Protein AF-V9EMQ4-F1 (afdb_monomer_lite)

Secondary structure (DSSP, 8-state):
--EEEPPPTTS--EEEE--GGGB-----EEE-HHHHHHHHHHHHHHHHHHT----GGGEEEEETTTEEEEHHHHHHHHHHHHHHHHHHHHHHHHHHHHHHHT------GGGTTSS--S-----SSSSHHHHHHHTTS--

Radius of gyration: 26.82 Å; chains: 1; bounding box: 53×49×66 Å

pLDDT: mean 74.27, std 16.2, range [43.22, 94.0]

Sequence (139 aa):
MLTIREAPKSRTAIAGIYTDDKCTTDTRFVFSREFVEKVQTAIRRFRKTFAVDCEDDSVGVCVSRFGIFMLKDIKAMDQWHTCMEFLAQTEDAMNWAVSTCMKRFTIPEELSNGVTTEPRERLKCNQEAVASRRARDIV

Organism: NCBI:txid1317065

Foldseek 3Di:
DAEEDEFDPPDDWDKDFDDPVQADDDRRYAYDLVVLVVQVVNNVVVCVVVVDPDPQQGMWIQGPPPTIHGPVRSVVSNVVVVVVVVVVVVVVVVVVCVVPVPPPPPPPPVCPVPDDPDPPPPPPPPPVVVVVVVVVVPD

Structure (mmCIF, N/CA/C/O backbone):
data_AF-V9EMQ4-F1
#
_entry.id   AF-V9EMQ4-F1
#
loop_
_atom_site.group_PDB
_atom_site.id
_atom_site.type_symbol
_atom_site.label_atom_id
_atom_site.label_alt_id
_atom_site.label_comp_id
_atom_site.label_asym_id
_atom_site.label_entity_id
_atom_site.label_seq_id
_atom_site.pdbx_PDB_ins_code
_atom_site.Cartn_x
_atom_site.Cartn_y
_atom_site.Cartn_z
_atom_site.occupancy
_atom_site.B_iso_or_equiv
_atom_site.auth_seq_id
_atom_site.auth_comp_id
_atom_site.auth_asym_id
_atom_site.auth_atom_id
_atom_site.pdbx_PDB_model_num
ATOM 1 N N . MET A 1 1 ? -9.527 -12.901 4.339 1.00 54.53 1 MET A N 1
ATOM 2 C CA . MET A 1 1 ? -8.809 -12.086 5.340 1.00 54.53 1 MET A CA 1
ATOM 3 C C . MET A 1 1 ? -7.405 -11.830 4.809 1.00 54.53 1 MET A C 1
ATOM 5 O O . MET A 1 1 ? -6.705 -12.799 4.537 1.00 54.53 1 MET A O 1
ATOM 9 N N . LEU A 1 2 ? -7.040 -10.569 4.553 1.00 70.12 2 LEU A N 1
ATOM 10 C CA . LEU A 1 2 ? -5.685 -10.205 4.117 1.00 70.12 2 LEU A CA 1
ATOM 11 C C . LEU A 1 2 ? -4.720 -10.368 5.298 1.00 70.12 2 LEU A C 1
ATOM 13 O O . LEU A 1 2 ? -5.075 -10.051 6.430 1.00 70.12 2 LEU A 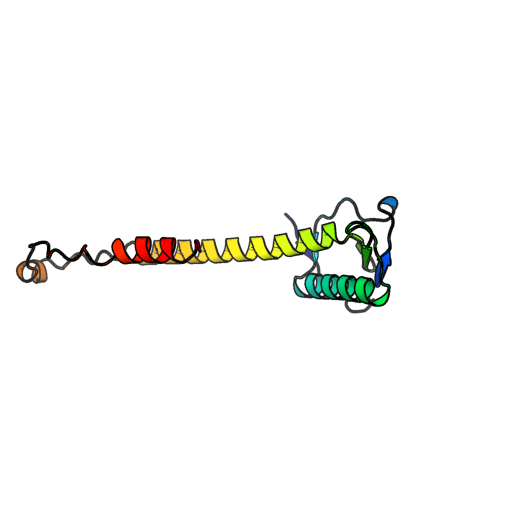O 1
ATOM 17 N N . THR A 1 3 ? -3.520 -10.888 5.042 1.00 80.81 3 THR A N 1
ATOM 18 C CA . THR A 1 3 ? -2.491 -11.097 6.076 1.00 80.81 3 THR A CA 1
ATOM 19 C C . THR A 1 3 ? -1.340 -10.118 5.884 1.00 80.81 3 THR A C 1
ATOM 21 O O . THR A 1 3 ? -0.961 -9.831 4.747 1.00 80.81 3 THR A O 1
ATOM 24 N N . ILE A 1 4 ? -0.780 -9.605 6.983 1.00 82.31 4 ILE A N 1
ATOM 25 C CA . ILE A 1 4 ? 0.438 -8.790 6.934 1.00 82.31 4 ILE A CA 1
ATOM 26 C C . ILE A 1 4 ? 1.635 -9.732 6.801 1.00 82.31 4 ILE A C 1
ATOM 28 O O . ILE A 1 4 ? 1.759 -10.692 7.564 1.00 82.31 4 ILE A O 1
ATOM 32 N N . ARG A 1 5 ? 2.522 -9.472 5.838 1.00 79.50 5 ARG A N 1
ATOM 33 C CA . ARG A 1 5 ? 3.773 -10.222 5.667 1.00 79.50 5 ARG A CA 1
ATOM 34 C C . ARG A 1 5 ? 4.986 -9.317 5.801 1.00 79.50 5 ARG A C 1
ATOM 36 O O . ARG A 1 5 ? 5.041 -8.232 5.225 1.00 79.50 5 ARG A O 1
ATOM 43 N N . GLU A 1 6 ? 5.991 -9.800 6.524 1.00 75.00 6 GLU A N 1
ATOM 44 C CA . GLU A 1 6 ? 7.308 -9.171 6.517 1.00 75.00 6 GLU A CA 1
ATOM 45 C C . GLU A 1 6 ? 8.034 -9.480 5.207 1.00 75.00 6 GLU A C 1
ATOM 47 O O . GLU A 1 6 ? 8.059 -10.621 4.732 1.00 75.00 6 GLU A O 1
ATOM 52 N N . ALA A 1 7 ? 8.660 -8.456 4.634 1.00 69.25 7 ALA A N 1
ATOM 53 C CA . ALA A 1 7 ? 9.583 -8.655 3.532 1.00 69.25 7 ALA A CA 1
ATOM 54 C C . ALA A 1 7 ? 10.874 -9.344 4.025 1.00 69.25 7 ALA A C 1
ATOM 56 O O . ALA A 1 7 ? 11.269 -9.175 5.184 1.00 69.25 7 ALA A O 1
ATOM 57 N N . PRO A 1 8 ? 11.576 -10.106 3.167 1.00 66.31 8 PRO A N 1
ATOM 58 C CA . PRO A 1 8 ? 12.791 -10.803 3.569 1.00 66.31 8 PRO A CA 1
ATOM 59 C C . PRO A 1 8 ? 13.881 -9.811 3.999 1.00 66.31 8 PRO A C 1
ATOM 61 O O . PRO A 1 8 ? 14.275 -8.944 3.223 1.00 66.31 8 PRO A O 1
ATOM 64 N N . LYS A 1 9 ? 14.428 -9.979 5.210 1.00 62.81 9 LYS A N 1
ATOM 65 C CA . LYS A 1 9 ? 15.473 -9.095 5.769 1.00 62.81 9 LYS A CA 1
ATOM 66 C C . LYS A 1 9 ? 16.825 -9.194 5.042 1.00 62.81 9 LYS A C 1
ATOM 68 O O . LYS A 1 9 ? 17.650 -8.300 5.171 1.00 62.81 9 LYS A O 1
ATOM 73 N N . SER A 1 10 ? 17.062 -10.274 4.290 1.00 53.00 10 SER A N 1
ATOM 74 C CA . SER A 1 10 ? 18.386 -10.639 3.762 1.00 53.00 10 SER A CA 1
ATOM 75 C C . SER A 1 10 ? 18.575 -10.457 2.251 1.00 53.00 10 SER A C 1
ATOM 77 O O . SER A 1 10 ? 19.666 -10.730 1.750 1.00 53.00 10 SER A O 1
ATOM 79 N N . ARG A 1 11 ? 17.546 -10.039 1.499 1.00 56.22 11 ARG A N 1
ATOM 80 C CA . ARG A 1 11 ? 17.664 -9.764 0.056 1.00 56.22 11 ARG A CA 1
ATOM 81 C C . ARG A 1 11 ? 16.907 -8.498 -0.314 1.00 56.22 11 ARG A C 1
ATOM 83 O O . ARG A 1 11 ? 15.710 -8.386 -0.069 1.00 56.22 11 ARG A O 1
ATOM 90 N N . THR A 1 12 ? 17.649 -7.560 -0.888 1.00 62.50 12 THR A N 1
ATOM 91 C CA . THR A 1 12 ? 17.233 -6.202 -1.226 1.00 62.50 12 THR A CA 1
ATOM 92 C C . THR A 1 12 ? 16.069 -6.213 -2.207 1.00 62.50 12 THR A C 1
ATOM 94 O O . THR A 1 12 ? 16.087 -6.935 -3.203 1.00 62.50 12 THR A O 1
ATOM 97 N N . ALA A 1 13 ? 15.057 -5.398 -1.922 1.00 74.50 13 ALA A N 1
ATOM 98 C CA . ALA A 1 13 ? 14.045 -5.053 -2.902 1.00 74.50 13 ALA A CA 1
ATOM 99 C C . ALA A 1 13 ? 14.702 -4.173 -3.978 1.00 74.50 13 ALA A C 1
ATOM 101 O O . ALA A 1 13 ? 15.408 -3.219 -3.640 1.00 74.50 13 ALA A O 1
ATOM 102 N N . ILE A 1 14 ? 14.524 -4.517 -5.252 1.00 79.06 14 ILE A N 1
ATOM 103 C CA . ILE A 1 14 ? 15.195 -3.837 -6.368 1.00 79.06 14 ILE A CA 1
ATOM 104 C C . ILE A 1 14 ? 14.149 -3.054 -7.152 1.00 79.06 14 ILE A C 1
ATOM 106 O O . ILE A 1 14 ? 13.208 -3.645 -7.676 1.00 79.06 14 ILE A O 1
ATOM 110 N N . ALA A 1 15 ? 14.313 -1.733 -7.216 1.00 81.31 15 ALA A N 1
ATOM 111 C CA . ALA A 1 15 ? 13.501 -0.879 -8.075 1.00 81.31 15 ALA A CA 1
ATOM 112 C C . ALA A 1 15 ? 13.978 -0.980 -9.525 1.00 81.31 15 ALA A C 1
ATOM 114 O O . ALA A 1 15 ? 15.182 -0.988 -9.787 1.00 81.31 15 ALA A O 1
ATOM 115 N N . GLY A 1 16 ? 13.029 -1.052 -10.451 1.00 80.56 16 GLY A N 1
ATOM 116 C CA . GLY A 1 16 ? 13.314 -1.199 -11.870 1.00 80.56 16 GLY A CA 1
ATOM 117 C C . GLY A 1 16 ? 12.091 -0.933 -12.737 1.00 80.56 16 GLY A C 1
ATOM 118 O O . GLY A 1 16 ? 10.974 -0.782 -12.238 1.00 80.56 16 GLY A O 1
ATOM 119 N N . ILE A 1 17 ? 12.327 -0.867 -14.044 1.00 81.19 17 ILE A N 1
ATOM 120 C CA . ILE A 1 17 ? 11.265 -0.829 -15.050 1.00 81.19 17 ILE A CA 1
ATOM 121 C C . ILE A 1 17 ? 10.874 -2.274 -15.338 1.00 81.19 17 ILE A C 1
ATOM 123 O O . ILE A 1 17 ? 11.735 -3.101 -15.653 1.00 81.19 17 ILE A O 1
ATOM 127 N N . TYR A 1 18 ? 9.589 -2.575 -15.201 1.00 80.75 18 TYR A N 1
ATOM 128 C CA . TYR A 1 18 ? 9.058 -3.916 -15.394 1.00 80.75 18 TYR A CA 1
ATOM 129 C C . TYR A 1 18 ? 7.848 -3.853 -16.313 1.00 80.75 18 TYR A C 1
ATOM 131 O O . TYR A 1 18 ? 7.089 -2.894 -16.290 1.00 80.75 18 TYR A O 1
ATOM 139 N N . THR A 1 19 ? 7.684 -4.883 -17.130 1.00 74.44 19 THR A N 1
ATOM 140 C CA . THR A 1 19 ? 6.506 -5.063 -17.972 1.00 74.44 19 THR A CA 1
ATOM 141 C C . THR A 1 19 ? 5.424 -5.807 -17.183 1.00 74.44 19 THR A C 1
ATOM 143 O O . THR A 1 19 ? 5.741 -6.664 -16.354 1.00 74.44 19 THR A O 1
ATOM 146 N N . ASP A 1 20 ? 4.151 -5.467 -17.411 1.00 73.88 20 ASP A N 1
ATOM 147 C CA . ASP A 1 20 ? 3.007 -5.949 -16.610 1.00 73.88 20 ASP A CA 1
ATOM 148 C C . ASP A 1 20 ? 2.852 -7.487 -16.658 1.00 73.88 20 ASP A C 1
ATOM 150 O O . ASP A 1 20 ? 2.383 -8.093 -15.700 1.00 73.88 20 ASP A O 1
ATOM 154 N N . ASP A 1 21 ? 3.352 -8.151 -17.710 1.00 76.50 21 ASP A N 1
ATOM 155 C CA . ASP A 1 21 ? 3.368 -9.619 -17.851 1.00 76.50 21 ASP A CA 1
ATOM 156 C C . ASP A 1 21 ? 4.226 -10.336 -16.795 1.00 76.50 21 ASP A C 1
ATOM 158 O O . ASP A 1 21 ? 4.015 -11.518 -16.519 1.00 76.50 21 ASP A O 1
ATOM 162 N N . LYS A 1 22 ? 5.191 -9.635 -16.192 1.00 74.50 22 LYS A N 1
ATOM 163 C CA . LYS A 1 22 ? 6.073 -10.179 -15.146 1.00 74.50 22 LYS A CA 1
ATOM 164 C C . LYS A 1 22 ? 5.604 -9.829 -13.736 1.00 74.50 22 LYS A C 1
ATOM 166 O O . LYS A 1 22 ? 6.232 -10.260 -12.764 1.00 74.50 22 LYS A O 1
ATOM 171 N N . CYS A 1 23 ? 4.547 -9.032 -13.616 1.00 78.94 23 CYS A N 1
ATOM 172 C CA . CYS A 1 23 ? 4.058 -8.519 -12.348 1.00 78.94 23 CYS A CA 1
ATOM 173 C C . CYS A 1 23 ? 3.112 -9.496 -11.656 1.00 78.94 23 CYS A C 1
ATOM 175 O O . CYS A 1 23 ? 2.399 -10.283 -12.277 1.00 78.94 23 CYS A O 1
ATOM 177 N N . THR A 1 24 ? 3.121 -9.449 -10.328 1.00 79.81 24 THR A N 1
ATOM 178 C CA . THR A 1 24 ? 2.233 -10.261 -9.503 1.00 79.81 24 THR A CA 1
ATOM 179 C C . THR A 1 24 ? 0.802 -9.733 -9.626 1.00 79.81 24 THR A C 1
ATOM 181 O O . THR A 1 24 ? 0.522 -8.612 -9.218 1.00 79.81 24 THR A O 1
ATOM 184 N N . THR A 1 25 ? -0.118 -10.544 -10.153 1.00 70.38 25 THR A N 1
ATOM 185 C CA . THR A 1 25 ? -1.510 -10.136 -10.434 1.00 70.38 25 THR A CA 1
ATOM 186 C C . THR A 1 25 ? -2.516 -10.478 -9.327 1.00 70.38 25 THR A C 1
ATOM 188 O O . THR A 1 25 ? -3.586 -9.881 -9.277 1.00 70.38 25 THR A O 1
ATOM 191 N N . ASP A 1 26 ? -2.186 -11.395 -8.409 1.00 70.31 26 ASP A N 1
ATOM 192 C CA . ASP A 1 26 ? -3.077 -11.853 -7.324 1.00 70.31 26 ASP A CA 1
ATOM 193 C C . ASP A 1 26 ? -2.439 -11.646 -5.939 1.00 70.31 26 ASP A C 1
ATOM 195 O O . ASP A 1 26 ? -1.967 -12.571 -5.267 1.00 70.31 26 ASP A O 1
ATOM 199 N N . THR A 1 27 ? -2.371 -10.384 -5.518 1.00 75.31 27 THR A N 1
ATOM 200 C CA . THR A 1 27 ? -1.768 -10.003 -4.237 1.00 75.31 27 THR A CA 1
ATOM 201 C C . THR A 1 27 ? -2.750 -10.231 -3.080 1.00 75.31 27 THR A C 1
ATOM 203 O O . THR A 1 27 ? -3.646 -9.431 -2.833 1.00 75.31 27 THR A O 1
ATOM 206 N N . ARG A 1 28 ? -2.567 -11.328 -2.328 1.00 81.69 28 ARG A N 1
ATOM 207 C CA . ARG A 1 28 ? -3.436 -11.730 -1.190 1.00 81.69 28 ARG A CA 1
ATOM 208 C C . ARG A 1 28 ? -2.920 -11.326 0.197 1.00 81.69 28 ARG A C 1
ATOM 210 O O . ARG A 1 28 ? -3.379 -11.839 1.221 1.00 81.69 28 ARG A O 1
ATOM 217 N N . PHE A 1 29 ? -1.918 -10.465 0.249 1.00 85.62 29 PHE A N 1
ATOM 218 C CA . PHE A 1 29 ? -1.266 -10.044 1.483 1.00 85.62 29 PHE A CA 1
ATOM 219 C C . PHE A 1 29 ? -0.794 -8.599 1.353 1.00 85.62 29 PHE A C 1
ATOM 221 O O . PHE A 1 29 ? -0.653 -8.083 0.249 1.00 85.62 29 PHE A O 1
ATOM 228 N N . VAL A 1 30 ? -0.524 -7.962 2.487 1.00 88.81 30 VAL A N 1
ATOM 229 C CA . VAL A 1 30 ? -0.008 -6.591 2.540 1.00 88.81 30 VAL A CA 1
ATOM 230 C C . VAL A 1 30 ? 1.364 -6.623 3.202 1.00 88.81 30 VAL A C 1
ATOM 232 O O . VAL A 1 30 ? 1.552 -7.295 4.217 1.00 88.81 30 VAL A O 1
ATOM 235 N N . PHE A 1 31 ? 2.352 -5.944 2.623 1.00 90.50 31 PHE A N 1
ATOM 236 C CA . PHE A 1 31 ? 3.644 -5.793 3.292 1.00 90.50 31 PHE A CA 1
ATOM 237 C C . PHE A 1 31 ? 3.534 -4.844 4.491 1.00 90.50 31 PHE A C 1
ATOM 239 O O . PHE A 1 31 ? 2.646 -3.995 4.540 1.00 90.50 31 PHE A O 1
ATOM 246 N N . SER A 1 32 ? 4.445 -4.955 5.460 1.00 91.12 32 SER A N 1
ATOM 247 C CA . SER A 1 32 ? 4.490 -4.013 6.586 1.00 91.12 32 SER A CA 1
ATOM 248 C C . SER A 1 32 ? 4.614 -2.557 6.115 1.00 91.12 32 SER A C 1
ATOM 250 O O . SER A 1 32 ? 5.248 -2.280 5.093 1.00 91.12 32 SER A O 1
ATOM 252 N N . ARG A 1 33 ? 4.042 -1.619 6.883 1.00 91.50 33 ARG A N 1
ATOM 253 C CA . ARG A 1 33 ? 4.058 -0.184 6.559 1.00 91.50 33 ARG A CA 1
ATOM 254 C C . ARG A 1 33 ? 5.476 0.332 6.314 1.00 91.50 33 ARG A C 1
ATOM 256 O O . ARG A 1 33 ? 5.747 0.931 5.279 1.00 91.50 33 ARG A O 1
ATOM 263 N N . GLU A 1 34 ? 6.410 -0.022 7.195 1.00 90.19 34 GLU A N 1
ATOM 264 C CA . GLU A 1 34 ? 7.824 0.344 7.049 1.00 90.19 34 GLU A CA 1
ATOM 265 C C . GLU A 1 34 ? 8.433 -0.117 5.720 1.00 90.19 34 GLU A C 1
ATOM 267 O O . GLU A 1 34 ? 9.280 0.563 5.138 1.00 90.19 34 GLU A O 1
ATOM 272 N N . PHE A 1 35 ? 8.056 -1.308 5.246 1.00 89.88 35 PHE A N 1
ATOM 273 C CA . PHE A 1 35 ? 8.554 -1.820 3.978 1.00 89.88 35 PHE A CA 1
ATOM 274 C C . PHE A 1 35 ? 7.936 -1.067 2.803 1.00 89.88 35 PHE A C 1
ATOM 276 O O . PHE A 1 35 ? 8.665 -0.660 1.902 1.00 89.88 35 PHE A O 1
ATOM 283 N N . VAL A 1 36 ? 6.622 -0.837 2.834 1.00 90.81 36 VAL A N 1
ATOM 284 C CA . VAL A 1 36 ? 5.905 -0.063 1.811 1.00 90.81 36 VAL A CA 1
ATOM 285 C C . VAL A 1 36 ? 6.529 1.329 1.659 1.00 90.81 36 VAL A C 1
ATOM 287 O O . VAL A 1 36 ? 6.875 1.729 0.547 1.00 90.81 36 VAL A O 1
ATOM 290 N N . GLU A 1 37 ? 6.802 2.026 2.762 1.00 91.25 37 GLU A N 1
ATOM 291 C CA . GLU A 1 37 ? 7.445 3.347 2.759 1.00 91.25 37 GLU A CA 1
ATOM 292 C C . GLU A 1 37 ? 8.874 3.315 2.185 1.00 91.25 37 GLU A C 1
ATOM 294 O O . GLU A 1 37 ? 9.261 4.177 1.379 1.00 91.25 37 GLU A O 1
ATOM 299 N N . LYS A 1 38 ? 9.668 2.293 2.544 1.00 90.31 38 LYS A N 1
ATOM 300 C CA . LYS A 1 38 ? 11.017 2.076 1.988 1.00 90.31 38 LYS A CA 1
ATOM 301 C C . LYS A 1 38 ? 10.967 1.857 0.478 1.00 90.31 38 LYS A C 1
ATOM 303 O O . LYS A 1 38 ? 11.759 2.451 -0.254 1.00 90.31 38 LYS A O 1
ATOM 308 N N . VAL A 1 39 ? 10.027 1.041 0.011 1.00 89.38 39 VAL A N 1
ATOM 309 C CA . VAL A 1 39 ? 9.819 0.718 -1.405 1.00 89.38 39 VAL A CA 1
ATOM 310 C C . VAL A 1 39 ? 9.377 1.950 -2.189 1.00 89.38 39 VAL A C 1
ATOM 312 O O . VAL A 1 39 ? 9.985 2.262 -3.212 1.00 89.38 39 VAL A O 1
ATOM 315 N N . GLN A 1 40 ? 8.402 2.714 -1.692 1.00 89.81 40 GLN A N 1
ATOM 316 C CA . GLN A 1 40 ? 8.000 3.974 -2.322 1.00 89.81 40 GLN A CA 1
ATOM 317 C C . GLN A 1 40 ? 9.178 4.952 -2.429 1.00 89.81 40 GLN A C 1
ATOM 319 O O . GLN A 1 40 ? 9.377 5.587 -3.466 1.00 89.81 40 GLN A O 1
ATOM 324 N N . THR A 1 41 ? 9.990 5.058 -1.375 1.00 89.06 41 THR A N 1
ATOM 325 C CA . THR A 1 41 ? 11.184 5.912 -1.376 1.00 89.06 41 THR A CA 1
ATOM 326 C C . THR A 1 41 ? 12.214 5.436 -2.401 1.00 89.06 41 THR A C 1
ATOM 328 O O . THR A 1 41 ? 12.799 6.258 -3.108 1.00 89.06 41 THR A O 1
ATOM 331 N N . ALA A 1 42 ? 12.421 4.122 -2.522 1.00 88.25 42 ALA A N 1
ATOM 332 C CA . ALA A 1 42 ? 13.308 3.536 -3.521 1.00 88.25 42 ALA A CA 1
ATOM 333 C C . ALA A 1 42 ? 12.827 3.823 -4.953 1.00 88.25 42 ALA A C 1
ATOM 335 O O . ALA A 1 42 ? 13.629 4.260 -5.774 1.00 88.25 42 ALA A O 1
ATOM 336 N N . ILE A 1 43 ? 11.526 3.678 -5.232 1.00 87.56 43 ILE A N 1
ATOM 337 C CA . ILE A 1 43 ? 10.922 4.011 -6.534 1.00 87.56 43 ILE A CA 1
ATOM 338 C C . ILE A 1 43 ? 11.103 5.500 -6.856 1.00 87.56 43 ILE A C 1
ATOM 340 O O . ILE A 1 43 ? 11.546 5.848 -7.951 1.00 87.56 43 ILE A O 1
ATOM 344 N N . ARG A 1 44 ? 10.822 6.393 -5.895 1.00 86.88 44 ARG A N 1
ATOM 345 C CA . ARG A 1 44 ? 11.012 7.845 -6.070 1.00 86.88 44 ARG A CA 1
ATOM 346 C C . ARG A 1 44 ? 12.467 8.193 -6.388 1.00 86.88 44 ARG A C 1
ATOM 348 O O . ARG A 1 44 ? 12.725 8.990 -7.288 1.00 86.88 44 ARG A O 1
ATOM 355 N N . ARG A 1 45 ? 13.423 7.588 -5.673 1.00 87.00 45 ARG A N 1
ATOM 356 C CA . ARG A 1 45 ? 14.861 7.776 -5.930 1.00 87.00 45 ARG A CA 1
ATOM 357 C C . ARG A 1 45 ? 15.257 7.255 -7.304 1.00 87.00 45 ARG A C 1
ATOM 359 O O . ARG A 1 45 ? 15.924 7.977 -8.033 1.00 87.00 45 ARG A O 1
ATOM 366 N N . PHE A 1 46 ? 14.805 6.057 -7.667 1.00 86.94 46 PHE A N 1
ATOM 367 C CA . PHE A 1 46 ? 15.058 5.460 -8.974 1.00 86.94 46 PHE A CA 1
ATOM 368 C C . PHE A 1 46 ? 14.603 6.395 -10.102 1.00 86.94 46 PHE A C 1
ATOM 370 O O . PHE A 1 46 ? 15.405 6.774 -10.951 1.00 86.94 46 PHE A O 1
ATOM 377 N N . ARG A 1 47 ? 13.357 6.877 -10.052 1.00 84.62 47 ARG A N 1
ATOM 378 C CA . ARG A 1 47 ? 12.832 7.816 -11.055 1.00 84.62 47 ARG A CA 1
ATOM 379 C C . ARG A 1 47 ? 13.651 9.098 -11.156 1.00 84.62 47 ARG A C 1
ATOM 381 O O . ARG A 1 47 ? 13.978 9.523 -12.258 1.00 84.62 47 ARG A O 1
ATOM 388 N N . LYS A 1 48 ? 14.025 9.682 -10.012 1.00 85.06 48 LYS A N 1
ATOM 389 C CA . LYS A 1 48 ? 14.836 10.905 -9.970 1.00 85.06 48 LYS A CA 1
ATOM 390 C C . LYS A 1 48 ? 16.227 10.700 -10.574 1.00 85.06 48 LYS A C 1
ATOM 392 O O . LYS A 1 48 ? 16.707 11.574 -11.283 1.00 85.06 48 LYS A O 1
ATOM 397 N N . THR A 1 49 ? 16.882 9.578 -10.278 1.00 84.56 49 THR A N 1
ATOM 398 C CA . THR A 1 49 ? 18.242 9.290 -10.757 1.00 84.56 49 THR A CA 1
ATOM 399 C C . THR A 1 49 ? 18.279 9.013 -12.254 1.00 84.56 49 THR A C 1
ATOM 401 O O . THR A 1 49 ? 19.210 9.447 -12.922 1.00 84.56 49 THR A O 1
ATOM 404 N N . PHE A 1 50 ? 17.281 8.304 -12.777 1.00 75.94 50 PHE A N 1
ATOM 405 C CA . PHE A 1 50 ? 17.271 7.875 -14.173 1.00 75.94 50 PHE A CA 1
ATOM 406 C C . PHE A 1 50 ? 16.483 8.811 -15.103 1.00 75.94 50 PHE A C 1
ATOM 408 O O . PHE A 1 50 ? 16.357 8.488 -16.278 1.00 75.94 50 PHE A O 1
ATOM 415 N N . ALA A 1 51 ? 15.978 9.950 -14.595 1.00 70.38 51 ALA A N 1
ATOM 416 C CA . ALA A 1 51 ? 15.179 10.937 -15.339 1.00 70.38 51 ALA A CA 1
ATOM 417 C C . ALA A 1 51 ? 14.122 10.278 -16.240 1.00 70.38 51 ALA A C 1
ATOM 419 O O . ALA A 1 51 ? 13.944 10.641 -17.400 1.00 70.38 51 ALA A O 1
ATOM 420 N N . VAL A 1 52 ? 13.486 9.227 -15.720 1.00 65.69 52 VAL A N 1
ATOM 421 C CA . VAL A 1 52 ? 12.609 8.398 -16.535 1.00 65.69 52 VAL A CA 1
ATOM 422 C C . VAL A 1 52 ? 11.261 9.104 -16.651 1.00 65.69 52 VAL A C 1
ATOM 424 O O . VAL A 1 52 ? 10.470 9.050 -15.709 1.00 65.69 52 VAL A O 1
ATOM 427 N N . ASP A 1 53 ? 10.989 9.705 -17.811 1.00 65.31 53 ASP A N 1
ATOM 428 C CA . ASP A 1 53 ? 9.650 10.135 -18.250 1.00 65.31 53 ASP A CA 1
ATOM 429 C C . ASP A 1 53 ? 8.810 8.908 -18.636 1.00 65.31 53 ASP A C 1
ATOM 431 O O . ASP A 1 53 ? 8.318 8.758 -19.751 1.00 65.31 53 ASP A O 1
ATOM 435 N N . CYS A 1 54 ? 8.731 7.947 -17.725 1.00 64.25 54 CYS A N 1
ATOM 436 C CA . CYS A 1 54 ? 7.933 6.755 -17.908 1.00 64.25 54 CYS A CA 1
ATOM 437 C C . CYS A 1 54 ? 6.629 6.920 -17.144 1.00 64.25 54 CYS A C 1
ATOM 439 O O . CYS A 1 54 ? 6.616 7.478 -16.043 1.00 64.25 54 CYS A O 1
ATOM 441 N N . GLU A 1 55 ? 5.542 6.430 -17.739 1.00 65.69 55 GLU A N 1
ATOM 442 C CA . GLU A 1 55 ? 4.232 6.426 -17.106 1.00 65.69 55 GLU A CA 1
ATOM 443 C C . GLU A 1 55 ? 4.297 5.796 -15.712 1.00 65.69 55 GLU A C 1
ATOM 445 O O . GLU A 1 55 ? 5.168 4.976 -15.396 1.00 65.69 55 GLU A O 1
ATOM 450 N N . ASP A 1 56 ? 3.370 6.199 -14.844 1.00 63.59 56 ASP A N 1
ATOM 451 C CA . ASP A 1 56 ? 3.389 5.814 -13.435 1.00 63.59 56 ASP A CA 1
ATOM 452 C C . ASP A 1 56 ? 3.336 4.282 -13.236 1.00 63.59 56 ASP A C 1
ATOM 454 O O . ASP A 1 56 ? 3.836 3.775 -12.228 1.00 63.59 56 ASP A O 1
ATOM 458 N N . ASP A 1 57 ? 2.836 3.571 -14.248 1.00 67.88 57 ASP A N 1
ATOM 459 C CA . ASP A 1 57 ? 2.692 2.115 -14.348 1.00 67.88 57 ASP A CA 1
ATOM 460 C C . ASP A 1 57 ? 3.964 1.407 -14.868 1.00 67.88 57 ASP A C 1
ATOM 462 O O . ASP A 1 57 ? 4.049 0.184 -14.917 1.00 67.88 57 ASP A O 1
ATOM 466 N N . SER A 1 58 ? 4.982 2.193 -15.225 1.00 74.81 58 SER A N 1
ATOM 467 C CA . SER A 1 58 ? 6.351 1.855 -15.639 1.00 74.81 58 SER A CA 1
ATOM 468 C C . SER A 1 58 ? 7.204 1.059 -14.657 1.00 74.81 58 SER A C 1
ATOM 470 O O . SER A 1 58 ? 8.040 0.209 -14.979 1.00 74.81 58 SER A O 1
ATOM 472 N N . VAL A 1 59 ? 7.099 1.509 -13.412 1.00 83.38 59 VAL A N 1
ATOM 473 C CA . VAL A 1 59 ? 8.138 1.318 -12.408 1.00 83.38 59 VAL A CA 1
ATOM 474 C C . VAL A 1 59 ? 7.575 0.480 -11.282 1.00 83.38 59 VAL A C 1
ATOM 476 O O . VAL A 1 59 ? 6.562 0.822 -10.668 1.00 83.38 59 VAL A O 1
ATOM 479 N N . GLY A 1 60 ? 8.281 -0.600 -10.987 1.00 86.56 60 GLY A N 1
ATOM 480 C CA . GLY A 1 60 ? 7.937 -1.525 -9.928 1.00 86.56 60 GLY A CA 1
ATOM 481 C C . GLY A 1 60 ? 9.144 -1.872 -9.079 1.00 86.56 60 GLY A C 1
ATOM 482 O O . GLY A 1 60 ? 10.264 -1.392 -9.281 1.00 86.56 60 GLY A O 1
ATOM 483 N N . VAL A 1 61 ? 8.902 -2.727 -8.098 1.00 88.75 61 VAL A N 1
ATOM 484 C CA . VAL A 1 61 ? 9.922 -3.264 -7.214 1.00 88.75 61 VAL A CA 1
ATOM 485 C C . VAL A 1 61 ? 9.837 -4.779 -7.207 1.00 88.75 61 VAL A C 1
ATOM 487 O O . VAL A 1 61 ? 8.800 -5.369 -6.909 1.00 88.75 61 VAL A O 1
ATOM 490 N N . CYS A 1 62 ? 10.964 -5.412 -7.517 1.00 88.62 62 CYS A N 1
ATOM 491 C CA . CYS A 1 62 ? 11.139 -6.843 -7.367 1.00 88.62 62 CYS A CA 1
ATOM 492 C C . CYS A 1 62 ? 11.475 -7.164 -5.911 1.00 88.62 62 CYS A C 1
ATOM 494 O O . CYS A 1 62 ? 12.500 -6.727 -5.376 1.00 88.62 62 CYS A O 1
ATOM 496 N N . VAL A 1 63 ? 10.609 -7.945 -5.273 1.00 86.69 63 VAL A N 1
ATOM 497 C CA . VAL A 1 63 ? 10.775 -8.438 -3.910 1.00 86.69 63 VAL A CA 1
ATOM 498 C C . VAL A 1 63 ? 11.078 -9.929 -3.977 1.00 86.69 63 VAL A C 1
ATOM 500 O O . VAL A 1 63 ? 10.271 -10.743 -4.434 1.00 86.69 63 VAL A O 1
ATOM 503 N N . SER A 1 64 ? 12.262 -10.307 -3.497 1.00 82.62 64 SER A N 1
ATOM 504 C CA . SER A 1 64 ? 12.708 -11.704 -3.486 1.00 82.62 64 SER A CA 1
ATOM 505 C C . SER A 1 64 ? 11.649 -12.631 -2.880 1.00 82.62 64 SER A C 1
ATOM 507 O O . SER A 1 64 ? 11.173 -12.373 -1.780 1.00 82.62 64 SER A O 1
ATOM 509 N N . ARG A 1 65 ? 11.334 -13.740 -3.566 1.00 81.62 65 ARG A N 1
ATOM 510 C CA . ARG A 1 65 ? 10.318 -14.755 -3.187 1.00 81.62 65 ARG A CA 1
ATOM 511 C C . ARG A 1 65 ? 8.854 -14.309 -3.248 1.00 81.62 65 ARG A C 1
ATOM 513 O O . ARG A 1 65 ? 7.983 -15.156 -3.084 1.00 81.62 65 ARG A O 1
ATOM 520 N N . PHE A 1 66 ? 8.587 -13.030 -3.478 1.00 83.25 66 PHE A N 1
ATOM 521 C CA . PHE A 1 66 ? 7.230 -12.486 -3.538 1.00 83.25 66 PHE A CA 1
ATOM 522 C C . PHE A 1 66 ? 6.835 -12.020 -4.942 1.00 83.25 66 PHE A C 1
ATOM 524 O O . PHE A 1 66 ? 5.649 -11.975 -5.245 1.00 83.25 66 PHE A O 1
ATOM 531 N N . GLY A 1 67 ? 7.814 -11.725 -5.798 1.00 88.00 67 GLY A N 1
ATOM 532 C CA . GLY A 1 67 ? 7.586 -11.325 -7.183 1.00 88.00 67 GLY A CA 1
ATOM 533 C C . GLY A 1 67 ? 7.777 -9.828 -7.394 1.00 88.00 67 GLY A C 1
ATOM 534 O O . GLY A 1 67 ? 8.445 -9.158 -6.604 1.00 88.00 67 GLY A O 1
ATOM 535 N N . ILE A 1 68 ? 7.233 -9.324 -8.496 1.00 89.44 68 ILE A N 1
ATOM 536 C CA . ILE A 1 68 ? 7.371 -7.930 -8.915 1.00 89.44 68 ILE A CA 1
ATOM 537 C C . ILE A 1 68 ? 6.060 -7.2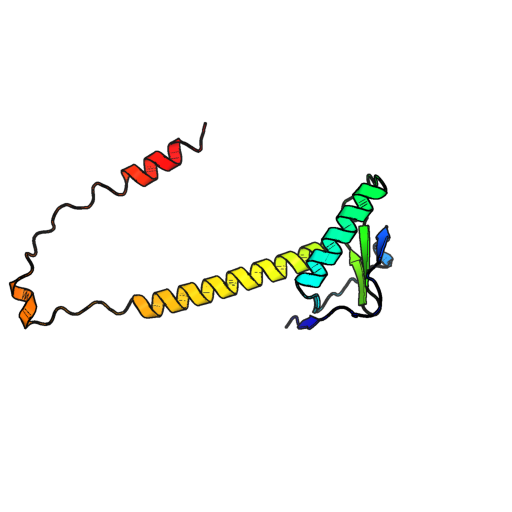09 -8.630 1.00 89.44 68 ILE A C 1
ATOM 539 O O . ILE A 1 68 ? 5.002 -7.648 -9.071 1.00 89.44 68 ILE A O 1
ATOM 543 N N . PHE A 1 69 ? 6.153 -6.092 -7.917 1.00 88.62 69 PHE A N 1
ATOM 544 C CA . PHE A 1 69 ? 5.017 -5.253 -7.551 1.00 88.62 69 PHE A CA 1
ATOM 545 C C . PHE A 1 69 ? 5.152 -3.907 -8.238 1.00 88.62 69 PHE A C 1
ATOM 547 O O . PHE A 1 69 ? 6.178 -3.238 -8.096 1.00 88.62 69 PHE A O 1
ATOM 554 N N . MET A 1 70 ? 4.130 -3.507 -8.979 1.00 88.69 70 MET A N 1
ATOM 555 C CA . MET A 1 70 ? 4.087 -2.205 -9.627 1.00 88.69 70 MET A CA 1
ATOM 556 C C . MET A 1 70 ? 3.827 -1.105 -8.598 1.00 88.69 70 MET A C 1
ATOM 558 O O . MET A 1 70 ? 3.334 -1.354 -7.495 1.00 88.69 70 MET A O 1
ATOM 562 N N . LEU A 1 71 ? 4.109 0.148 -8.963 1.00 87.00 71 LEU A N 1
ATOM 563 C CA . LEU A 1 71 ? 3.801 1.285 -8.096 1.00 87.00 71 LEU A CA 1
ATOM 564 C C . LEU A 1 71 ? 2.318 1.320 -7.681 1.00 87.00 71 LEU A C 1
ATOM 566 O O . LEU A 1 71 ? 2.032 1.673 -6.537 1.00 87.00 71 LEU A O 1
ATOM 570 N N . LYS A 1 72 ? 1.392 0.918 -8.564 1.00 87.31 72 LYS A N 1
ATOM 571 C CA . LYS A 1 72 ? -0.045 0.787 -8.253 1.00 87.31 72 LYS A CA 1
ATOM 572 C C . LYS A 1 72 ? -0.301 -0.145 -7.061 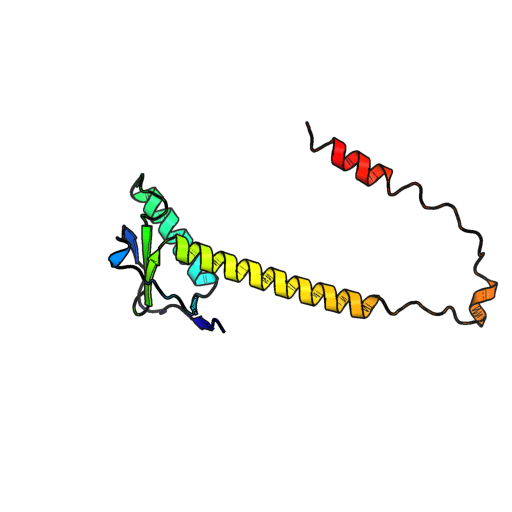1.00 87.31 72 LYS A C 1
ATOM 574 O O . LYS A 1 72 ? -1.046 0.222 -6.156 1.00 87.31 72 LYS A O 1
ATOM 579 N N . ASP A 1 73 ? 0.393 -1.280 -6.997 1.00 89.00 73 ASP A N 1
ATOM 580 C CA . ASP A 1 73 ? 0.239 -2.266 -5.922 1.00 89.00 73 ASP A CA 1
ATOM 581 C C . ASP A 1 73 ? 0.786 -1.717 -4.602 1.00 89.00 73 ASP A C 1
ATOM 583 O O . ASP A 1 73 ? 0.158 -1.829 -3.551 1.00 89.00 73 ASP A O 1
ATOM 587 N N . ILE A 1 74 ? 1.942 -1.051 -4.660 1.00 90.50 74 ILE A N 1
ATOM 588 C CA . ILE A 1 74 ? 2.565 -0.430 -3.487 1.00 90.50 74 ILE A CA 1
ATOM 589 C C . ILE A 1 74 ? 1.712 0.731 -2.951 1.00 90.50 74 ILE A C 1
ATOM 591 O O . ILE A 1 74 ? 1.576 0.874 -1.736 1.00 90.50 74 ILE A O 1
ATOM 595 N N . LYS A 1 75 ? 1.100 1.541 -3.829 1.00 90.75 75 LYS A N 1
ATOM 596 C CA . LYS A 1 75 ? 0.136 2.589 -3.445 1.00 90.75 75 LYS A CA 1
ATOM 597 C C . LYS A 1 75 ? -1.119 1.981 -2.809 1.00 90.75 75 LYS A C 1
ATOM 599 O O . LYS A 1 75 ? -1.579 2.485 -1.790 1.00 90.75 75 LYS A O 1
ATOM 604 N N . ALA A 1 76 ? -1.641 0.884 -3.357 1.00 91.12 76 ALA A N 1
ATOM 605 C CA . ALA A 1 76 ? -2.796 0.193 -2.784 1.00 91.12 76 ALA A CA 1
ATOM 606 C C . ALA A 1 76 ? -2.500 -0.359 -1.375 1.00 91.12 76 ALA A C 1
ATOM 608 O O . ALA A 1 76 ? -3.329 -0.237 -0.474 1.00 91.12 76 ALA A O 1
ATOM 609 N N . MET A 1 77 ? -1.301 -0.908 -1.146 1.00 92.44 77 MET A N 1
ATOM 610 C CA . MET A 1 77 ? -0.874 -1.354 0.187 1.00 92.44 77 MET A CA 1
ATOM 611 C C . MET A 1 77 ? -0.768 -0.201 1.197 1.00 92.44 77 MET A C 1
ATOM 613 O O . MET A 1 77 ? -1.135 -0.366 2.357 1.00 92.44 77 MET A O 1
ATOM 617 N N . ASP A 1 78 ? -0.288 0.967 0.771 1.00 93.38 78 ASP A N 1
ATOM 618 C CA . ASP A 1 78 ? -0.194 2.174 1.606 1.00 93.38 78 ASP A CA 1
ATOM 619 C C . ASP A 1 78 ? -1.577 2.726 1.991 1.00 93.38 78 ASP A C 1
ATOM 621 O O . ASP A 1 78 ? -1.851 3.048 3.151 1.00 93.38 78 ASP A O 1
ATOM 625 N N . GLN A 1 79 ? -2.500 2.741 1.025 1.00 93.38 79 GLN A N 1
ATOM 626 C CA . GLN A 1 79 ? -3.901 3.083 1.265 1.00 93.38 79 GLN A CA 1
ATOM 627 C C . GLN A 1 79 ? -4.555 2.111 2.243 1.00 93.38 79 GLN A C 1
ATOM 629 O O . GLN A 1 79 ? -5.282 2.545 3.130 1.00 93.38 79 GLN A O 1
ATOM 634 N N . TRP A 1 80 ? -4.260 0.812 2.135 1.00 93.56 80 TRP A N 1
ATOM 635 C CA . TRP A 1 80 ? -4.755 -0.177 3.088 1.00 93.56 80 TRP A CA 1
ATOM 636 C C . TRP A 1 80 ? -4.311 0.139 4.524 1.00 93.56 80 TRP A C 1
ATOM 638 O O . TRP A 1 80 ? -5.157 0.153 5.417 1.00 93.56 80 TRP A O 1
ATOM 648 N N . HIS A 1 81 ? -3.029 0.464 4.750 1.00 93.75 81 HIS A N 1
ATOM 649 C CA . HIS A 1 81 ? -2.536 0.867 6.081 1.00 93.75 81 HIS A CA 1
ATOM 650 C C . HIS A 1 81 ? -3.254 2.114 6.597 1.00 93.75 81 HIS A C 1
ATOM 652 O O . HIS A 1 81 ? -3.739 2.125 7.725 1.00 93.75 81 HIS A O 1
ATOM 658 N N . THR A 1 82 ? -3.393 3.126 5.743 1.00 94.00 82 THR A N 1
ATOM 659 C CA . THR A 1 82 ? -4.102 4.370 6.072 1.00 94.00 82 THR A CA 1
ATOM 660 C C . THR A 1 82 ? -5.562 4.110 6.464 1.00 94.00 82 THR A C 1
ATOM 662 O O . THR A 1 82 ? -6.044 4.613 7.477 1.00 94.00 82 THR A O 1
ATOM 665 N N . CYS A 1 83 ? -6.276 3.285 5.694 1.00 93.38 83 CYS A N 1
ATOM 666 C CA . CYS A 1 83 ? -7.657 2.915 5.992 1.00 93.38 83 CYS A CA 1
ATOM 667 C C . CYS A 1 83 ? -7.777 2.161 7.319 1.00 93.38 83 CYS A C 1
ATOM 669 O O . CYS A 1 83 ? -8.682 2.448 8.098 1.00 93.38 83 CYS A O 1
ATOM 671 N N . MET A 1 84 ? -6.872 1.219 7.593 1.00 92.06 84 MET A N 1
ATOM 672 C CA . MET A 1 84 ? -6.888 0.464 8.847 1.00 92.06 84 MET A CA 1
ATOM 673 C C . MET A 1 84 ? -6.642 1.361 10.067 1.00 92.06 84 MET A C 1
ATOM 675 O O . MET A 1 84 ? -7.283 1.163 11.096 1.00 92.06 84 MET A O 1
ATOM 679 N N . GLU A 1 85 ? -5.788 2.382 9.952 1.00 93.06 85 GLU A N 1
ATOM 680 C CA . GLU A 1 85 ? -5.594 3.374 11.019 1.00 93.06 85 GLU A CA 1
ATOM 681 C C . GLU A 1 85 ? -6.840 4.223 11.264 1.00 93.06 85 GLU A C 1
ATOM 683 O O . GLU A 1 85 ? -7.220 4.433 12.416 1.00 93.06 85 GLU A O 1
ATOM 688 N N . PHE A 1 86 ? -7.518 4.670 10.205 1.00 92.56 86 PHE A N 1
ATOM 689 C CA . PHE A 1 86 ? -8.773 5.408 10.357 1.00 92.56 86 PHE A CA 1
ATOM 690 C C . PHE A 1 86 ? -9.876 4.565 10.998 1.00 92.56 86 PHE A C 1
ATOM 692 O O . PHE A 1 86 ? -10.641 5.075 11.81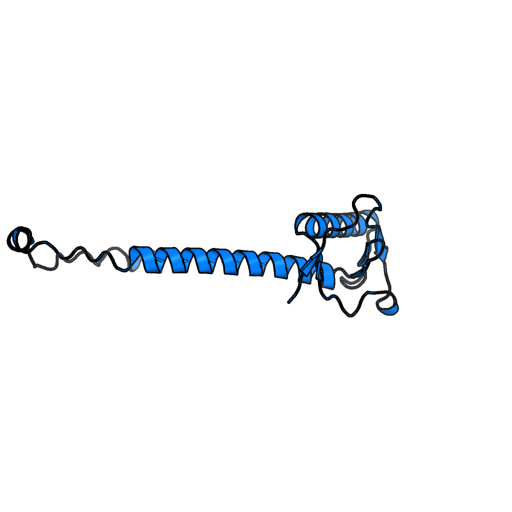9 1.00 92.56 86 PHE A O 1
ATOM 699 N N . LEU A 1 87 ? -9.960 3.279 10.649 1.00 93.44 87 LEU A N 1
ATOM 700 C CA . LEU A 1 87 ? -10.914 2.364 11.271 1.00 93.44 87 LEU A CA 1
ATOM 701 C C . LEU A 1 87 ? -10.627 2.192 12.766 1.00 93.44 87 LEU A C 1
ATOM 703 O O . LEU A 1 87 ? -11.555 2.316 13.561 1.00 93.44 87 LEU A O 1
ATOM 707 N N . ALA A 1 88 ? -9.360 2.009 13.152 1.00 92.56 88 ALA A N 1
ATOM 708 C CA . ALA A 1 88 ? -8.966 1.924 14.559 1.00 92.56 88 ALA A CA 1
ATOM 709 C C . ALA A 1 88 ? -9.313 3.209 15.336 1.00 92.56 88 ALA A C 1
ATOM 711 O O . ALA A 1 88 ? -9.921 3.152 16.401 1.00 92.56 88 ALA A O 1
ATOM 712 N N . GLN A 1 89 ? -9.027 4.384 14.766 1.00 92.25 89 GLN A N 1
ATOM 713 C CA . GLN A 1 89 ? -9.382 5.671 15.383 1.00 92.25 89 GLN A CA 1
ATOM 714 C C . GLN A 1 89 ? -10.898 5.862 15.526 1.00 92.25 89 GLN A C 1
ATOM 716 O O . GLN A 1 89 ? -11.369 6.455 16.497 1.00 92.25 89 GLN A O 1
ATOM 721 N N . THR A 1 90 ? -11.672 5.378 14.553 1.00 91.69 90 THR A N 1
ATOM 722 C CA . THR A 1 90 ? -13.138 5.440 14.598 1.00 91.69 90 THR A CA 1
ATOM 723 C C . THR A 1 90 ? -13.678 4.549 15.710 1.00 91.69 90 THR A C 1
ATOM 725 O O . THR A 1 90 ? -14.553 4.979 16.459 1.00 91.69 90 THR A O 1
ATOM 728 N N . GLU A 1 91 ? -13.135 3.341 15.859 1.00 93.00 91 GLU A N 1
ATOM 729 C CA . GLU A 1 91 ? -13.479 2.432 16.953 1.00 93.00 91 GLU A CA 1
ATOM 730 C C . GLU A 1 91 ? -13.184 3.067 18.320 1.00 93.00 91 GLU A C 1
ATOM 732 O O . GLU A 1 91 ? -14.063 3.103 19.184 1.00 93.00 91 GLU A O 1
ATOM 737 N N . ASP A 1 92 ? -12.006 3.671 18.492 1.00 92.00 92 ASP A N 1
ATOM 738 C CA . ASP A 1 92 ? -11.644 4.397 19.714 1.00 92.00 92 ASP A CA 1
ATOM 739 C C . ASP A 1 92 ? -12.606 5.557 20.009 1.00 92.00 92 ASP A C 1
ATOM 741 O O . ASP A 1 92 ? -13.063 5.730 21.144 1.00 92.00 92 ASP A O 1
ATOM 745 N N . ALA A 1 93 ? -12.967 6.339 18.988 1.00 90.81 93 ALA A N 1
ATOM 746 C CA . ALA A 1 93 ? -13.911 7.443 19.127 1.00 90.81 93 ALA A CA 1
ATOM 747 C C . ALA A 1 93 ? -15.318 6.957 19.507 1.00 90.81 93 ALA A C 1
ATOM 749 O O . ALA A 1 93 ? -15.978 7.571 20.350 1.00 90.81 93 ALA A O 1
ATOM 750 N N . MET A 1 94 ? -15.776 5.843 18.929 1.00 90.19 94 MET A N 1
ATOM 751 C CA . MET A 1 94 ? -17.050 5.217 19.288 1.00 90.19 94 MET A CA 1
ATOM 752 C C . MET A 1 94 ? -17.027 4.705 20.728 1.00 90.19 94 MET A C 1
ATOM 754 O O . MET A 1 94 ? -17.953 4.986 21.490 1.00 90.19 94 MET A O 1
ATOM 758 N N . ASN A 1 95 ? -15.951 4.029 21.134 1.00 89.69 95 ASN A N 1
ATOM 759 C CA . ASN A 1 95 ? -15.763 3.554 22.504 1.00 89.69 95 ASN A CA 1
ATOM 760 C C . ASN A 1 95 ? -15.768 4.713 23.509 1.00 89.69 95 ASN A C 1
ATOM 762 O O . ASN A 1 95 ? -16.419 4.640 24.559 1.00 89.69 95 ASN A O 1
ATOM 766 N N . TRP A 1 96 ? -15.101 5.819 23.173 1.00 89.62 96 TRP A N 1
ATOM 767 C CA . TRP A 1 96 ? -15.120 7.040 23.972 1.00 89.62 96 TRP A CA 1
ATOM 768 C C . TRP A 1 96 ? -16.524 7.651 24.060 1.00 89.62 96 TRP A C 1
ATOM 770 O O . TRP A 1 96 ? -16.982 7.992 25.154 1.00 89.62 96 TRP A O 1
ATOM 780 N N . ALA A 1 97 ? -17.239 7.752 22.937 1.00 86.06 97 ALA A N 1
ATOM 781 C CA . ALA A 1 97 ? -18.595 8.291 22.896 1.00 86.06 97 ALA A CA 1
ATOM 782 C C . ALA A 1 97 ? -19.555 7.456 23.755 1.00 86.06 97 ALA A C 1
ATOM 784 O O . ALA A 1 97 ? -20.280 8.008 24.577 1.00 86.06 97 ALA A O 1
ATOM 785 N N . VAL A 1 98 ? -19.515 6.126 23.642 1.00 83.75 98 VAL A N 1
ATOM 786 C CA . VAL A 1 98 ? -20.330 5.212 24.462 1.00 83.75 98 VAL A CA 1
ATOM 787 C C . VAL A 1 98 ? -20.022 5.396 25.951 1.00 83.75 98 VAL A C 1
ATOM 789 O O . VAL A 1 98 ? -20.937 5.527 26.765 1.00 83.75 98 VAL A O 1
ATOM 792 N N . SER A 1 99 ? -18.739 5.484 26.306 1.00 79.44 99 SER A N 1
ATOM 793 C CA . SER A 1 99 ? -18.287 5.632 27.696 1.00 79.44 99 SER A CA 1
ATOM 794 C C . SER A 1 99 ? -18.661 6.982 28.323 1.00 79.44 99 SER A C 1
ATOM 796 O O . SER A 1 99 ? -18.779 7.092 29.545 1.00 79.44 99 SER A O 1
ATOM 798 N N . THR A 1 100 ? -18.849 8.023 27.507 1.00 76.75 100 THR A N 1
ATOM 799 C CA . THR A 1 100 ? -19.145 9.391 27.965 1.00 76.75 100 THR A CA 1
ATOM 800 C C . THR A 1 100 ? -20.622 9.772 27.848 1.00 76.75 100 THR A C 1
ATOM 802 O O . THR A 1 100 ? -21.103 10.570 28.653 1.00 76.75 100 THR A O 1
ATOM 805 N N . CYS A 1 101 ? -21.377 9.173 26.921 1.00 65.25 101 CYS A N 1
ATOM 806 C CA . CYS A 1 101 ? -22.773 9.529 26.642 1.00 65.25 101 CYS A CA 1
ATOM 807 C C . CYS A 1 101 ? -23.739 9.204 27.802 1.00 65.25 101 CYS A C 1
ATOM 809 O O . CYS A 1 101 ? -24.796 9.823 27.912 1.00 65.25 101 CYS A O 1
ATOM 811 N N . MET A 1 102 ? -23.376 8.296 28.719 1.00 57.31 102 MET A N 1
ATOM 812 C CA . MET A 1 102 ? -24.266 7.859 29.809 1.00 57.31 102 MET A CA 1
ATOM 813 C C . MET A 1 102 ? -23.976 8.437 31.201 1.00 57.31 102 MET A C 1
ATOM 815 O O . MET A 1 102 ? -24.648 8.058 32.155 1.00 57.31 102 MET A O 1
ATOM 819 N N . LYS A 1 103 ? -23.087 9.426 31.356 1.00 56.72 103 LYS A N 1
ATOM 820 C CA . LYS A 1 103 ? -23.039 10.222 32.601 1.00 56.72 103 LYS A CA 1
ATOM 821 C C . LYS A 1 103 ? -23.876 11.493 32.471 1.00 56.72 103 LYS A C 1
ATOM 823 O O . LYS A 1 103 ? -23.393 12.598 32.704 1.00 56.72 103 LYS A O 1
ATOM 828 N N . ARG A 1 104 ? -25.166 11.349 32.142 1.00 55.09 104 ARG A N 1
ATOM 829 C CA . ARG A 1 104 ? -26.140 12.322 32.654 1.00 55.09 104 ARG A CA 1
ATOM 830 C C . ARG A 1 104 ? -26.131 12.117 34.159 1.00 55.09 104 ARG A C 1
ATOM 832 O O . ARG A 1 104 ? -26.718 11.160 34.647 1.00 55.09 104 ARG A O 1
ATOM 839 N N . PHE A 1 105 ? -25.381 12.952 34.870 1.00 56.44 105 PHE A N 1
ATOM 840 C CA . PHE A 1 105 ? -25.515 13.058 36.312 1.00 56.44 105 PHE A CA 1
ATOM 841 C C . PHE A 1 105 ? -26.983 13.375 36.573 1.00 56.44 105 PHE A C 1
ATOM 843 O O . PHE A 1 105 ? -27.435 14.489 36.306 1.00 56.44 105 PHE A O 1
ATOM 850 N N . THR A 1 106 ? -27.753 12.381 37.009 1.00 57.66 106 THR A N 1
ATOM 851 C CA . THR A 1 106 ? -29.034 12.652 37.641 1.00 57.66 106 THR A CA 1
ATOM 852 C C . THR A 1 106 ? -28.678 13.516 38.834 1.00 57.66 106 THR A C 1
ATOM 854 O O . THR A 1 106 ? -27.923 13.073 39.700 1.00 57.66 106 THR A O 1
ATOM 857 N N . ILE A 1 107 ? -29.097 14.781 38.812 1.00 61.22 107 ILE A N 1
ATOM 858 C CA . ILE A 1 107 ? -28.90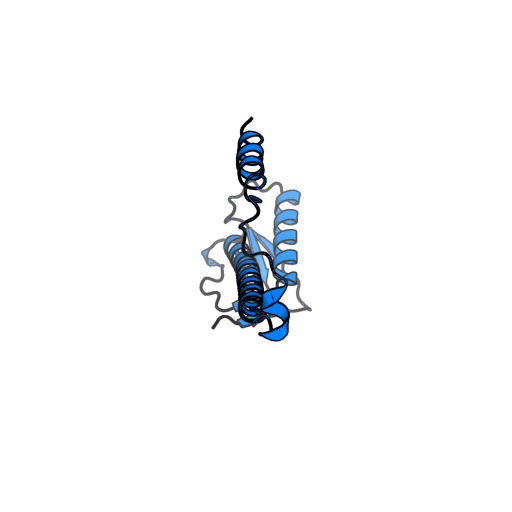0 15.671 39.950 1.00 61.22 107 ILE A CA 1
ATOM 859 C C . ILE A 1 107 ? -29.612 14.973 41.115 1.00 61.22 107 ILE A C 1
ATOM 861 O O . ILE A 1 107 ? -30.809 14.708 40.978 1.00 61.22 107 ILE A O 1
ATOM 865 N N . PRO A 1 108 ? -28.899 14.598 42.193 1.00 66.50 108 PRO A N 1
ATOM 866 C CA . PRO A 1 108 ? -29.532 14.052 43.384 1.00 66.50 108 PRO A CA 1
ATOM 867 C C . PRO A 1 108 ? -30.655 14.995 43.811 1.00 66.50 108 PRO A C 1
ATOM 869 O O . PRO A 1 108 ? -30.509 16.215 43.700 1.00 66.50 108 PRO A O 1
ATOM 872 N N . GLU A 1 109 ? -31.794 14.450 44.222 1.00 62.62 109 GLU A N 1
ATOM 873 C CA . GLU A 1 109 ? -33.011 15.228 44.481 1.00 62.62 109 GLU A CA 1
ATOM 874 C C . GLU A 1 109 ? -32.755 16.357 45.500 1.00 62.62 109 GLU A C 1
ATOM 876 O O . GLU A 1 109 ? -33.325 17.447 45.388 1.00 62.62 109 GLU A O 1
ATOM 881 N N . GLU A 1 110 ? -31.775 16.146 46.388 1.00 66.44 110 GLU A N 1
ATOM 882 C CA . GLU A 1 110 ? -31.281 17.083 47.398 1.00 66.44 110 GLU A CA 1
ATOM 883 C C . GLU A 1 110 ? -30.566 18.327 46.834 1.00 66.44 110 GLU A C 1
ATOM 885 O O . GLU A 1 110 ? -30.362 19.294 47.565 1.00 66.44 110 GLU A O 1
ATOM 890 N N . LEU A 1 111 ? -30.175 18.316 45.555 1.00 60.19 111 LEU A N 1
ATOM 891 C CA . LEU A 1 111 ? -29.512 19.421 44.848 1.00 60.19 111 LEU A CA 1
ATOM 892 C C . LEU A 1 111 ? -30.414 20.077 43.781 1.00 60.19 111 LEU A C 1
ATOM 894 O O . LEU A 1 111 ? -29.981 21.009 43.098 1.00 60.19 111 LEU A O 1
ATOM 898 N N . SER A 1 112 ? -31.663 19.616 43.617 1.00 59.75 112 SER A N 1
ATOM 899 C CA . SER A 1 112 ? -32.591 20.109 42.579 1.00 59.75 112 SER A CA 1
ATOM 900 C C . SER A 1 112 ? -33.195 21.492 42.877 1.00 59.75 112 SER A C 1
ATOM 902 O O . SER A 1 112 ? -33.610 22.210 41.972 1.00 59.75 112 SER A O 1
ATOM 904 N N . ASN A 1 113 ? -33.187 21.898 44.143 1.00 59.53 113 ASN A N 1
ATOM 905 C CA . ASN A 1 113 ? -33.746 23.139 44.684 1.00 59.53 113 ASN A CA 1
ATOM 906 C C . ASN A 1 113 ? -32.803 24.358 44.582 1.00 59.53 113 ASN A C 1
ATOM 908 O O . ASN A 1 113 ? -33.234 25.482 44.835 1.00 59.53 113 ASN A O 1
ATOM 912 N N . GLY A 1 114 ? -31.535 24.161 44.204 1.00 56.38 114 GLY A N 1
ATOM 913 C CA . GLY A 1 114 ? -30.546 25.237 44.031 1.00 56.38 114 GLY A CA 1
ATOM 914 C C . GLY A 1 114 ? -30.261 25.631 42.577 1.00 56.38 114 GLY A C 1
ATOM 915 O O . GLY A 1 114 ? -29.536 26.597 42.335 1.00 56.38 114 GLY A O 1
ATOM 916 N N . VAL A 1 115 ? -30.799 24.896 41.599 1.00 54.84 115 VAL A N 1
ATOM 917 C CA . VAL A 1 115 ? -30.552 25.145 40.173 1.00 54.84 115 VAL A CA 1
ATOM 918 C C . VAL A 1 115 ? -31.703 25.966 39.607 1.00 54.84 115 VAL A C 1
ATOM 920 O O . VAL A 1 115 ? -32.807 25.468 39.409 1.00 54.84 115 VAL A O 1
ATOM 923 N N . THR A 1 116 ? -31.449 27.245 39.339 1.00 55.69 116 THR A N 1
ATOM 924 C CA . THR A 1 116 ? -32.407 28.124 38.663 1.00 55.69 116 THR A CA 1
ATOM 925 C C . THR A 1 116 ? -32.704 27.554 37.273 1.00 55.69 116 THR A C 1
ATOM 927 O O . THR A 1 116 ? -31.812 27.467 36.432 1.00 55.69 116 THR A O 1
ATOM 930 N N . THR A 1 117 ? -33.953 27.158 37.030 1.00 55.16 117 THR A N 1
ATOM 931 C CA . THR A 1 117 ? -34.429 26.573 35.763 1.00 55.16 117 THR A CA 1
ATOM 932 C C . THR A 1 117 ? -34.645 27.602 34.657 1.00 55.16 117 THR A C 1
ATOM 934 O O . THR A 1 117 ? -35.177 27.260 33.601 1.00 55.16 117 THR A O 1
ATOM 937 N N . GLU A 1 118 ? -34.259 28.862 34.863 1.00 49.88 118 GLU A N 1
ATOM 938 C CA . GLU A 1 118 ? -34.320 29.830 33.778 1.00 49.88 118 GLU A CA 1
ATOM 939 C C . GLU A 1 118 ? -33.245 29.504 32.738 1.00 49.88 118 GLU A C 1
ATOM 941 O O . GLU A 1 118 ? -32.056 29.423 33.076 1.00 49.88 118 GLU A O 1
ATOM 946 N N . PRO A 1 119 ? -33.624 29.322 31.462 1.00 46.09 119 PRO A N 1
ATOM 947 C CA . PRO A 1 119 ? -32.655 29.159 30.403 1.00 46.09 119 PRO A CA 1
ATOM 948 C C . PRO A 1 119 ? -31.914 30.489 30.269 1.00 46.09 119 PRO A C 1
ATOM 950 O O . PRO A 1 119 ? -32.380 31.417 29.616 1.00 46.09 119 PRO A O 1
ATOM 953 N N . ARG A 1 120 ? -30.738 30.602 30.894 1.00 50.34 120 ARG A N 1
ATOM 954 C CA . ARG A 1 120 ? -29.797 31.674 30.569 1.00 50.34 120 ARG A CA 1
ATOM 955 C C . ARG A 1 120 ? -29.543 31.572 29.073 1.00 50.34 120 ARG A C 1
ATOM 957 O O . ARG A 1 120 ? -28.921 30.608 28.630 1.00 50.34 120 ARG A O 1
ATOM 964 N N . GLU A 1 121 ? -30.025 32.554 28.321 1.00 48.19 121 GLU A N 1
ATOM 965 C CA . GLU A 1 121 ? -29.724 32.765 26.909 1.00 48.19 121 GLU A CA 1
ATOM 966 C C . GLU A 1 121 ? -28.199 32.798 26.711 1.00 48.19 121 GLU A C 1
ATOM 968 O O . GLU A 1 121 ? -27.544 33.835 26.744 1.00 48.19 121 GLU A O 1
ATOM 973 N N . ARG A 1 122 ? -27.585 31.628 26.560 1.00 51.28 122 ARG A N 1
ATOM 974 C CA . ARG A 1 122 ? -26.169 31.458 26.234 1.00 51.28 122 ARG A CA 1
ATOM 975 C C . ARG A 1 122 ? -26.043 30.555 25.021 1.00 51.28 122 ARG A C 1
ATOM 977 O O . ARG A 1 122 ? -25.278 29.602 25.005 1.00 51.28 122 ARG A O 1
ATOM 984 N N . LEU A 1 123 ? -26.792 30.895 23.978 1.00 47.78 123 LEU A N 1
ATOM 985 C CA . LEU A 1 123 ? -26.599 30.379 22.626 1.00 47.78 123 LEU A CA 1
ATOM 986 C C . LEU A 1 123 ? -26.677 31.535 21.621 1.00 47.78 123 LEU A C 1
ATOM 988 O O . LEU A 1 123 ? -27.511 31.549 20.728 1.00 47.78 123 LEU A O 1
ATOM 992 N N . LYS A 1 124 ? -25.789 32.525 21.767 1.00 45.81 124 LYS A N 1
ATOM 993 C CA . LYS A 1 124 ? -25.490 33.505 20.703 1.00 45.81 124 LYS A CA 1
ATOM 994 C C . LYS A 1 124 ? -23.990 33.698 20.447 1.00 45.81 124 LYS A C 1
ATOM 996 O O . LYS A 1 124 ? -23.597 34.726 19.927 1.00 45.81 124 LYS A O 1
ATOM 1001 N N . CYS A 1 125 ? -23.135 32.727 20.787 1.00 44.69 125 CYS A N 1
ATOM 1002 C CA . CYS A 1 125 ? -21.686 32.870 20.541 1.00 44.69 125 CYS A CA 1
ATOM 1003 C C . CYS A 1 125 ? -21.043 31.754 19.701 1.00 44.69 125 CYS A C 1
ATOM 1005 O O . CYS A 1 125 ? -19.844 31.798 19.467 1.00 44.69 125 CYS A O 1
ATOM 1007 N N . ASN A 1 126 ? -21.801 30.772 19.194 1.00 45.88 126 ASN A N 1
ATOM 1008 C CA . ASN A 1 126 ? -21.190 29.654 18.451 1.00 45.88 126 ASN A CA 1
ATOM 1009 C C . ASN A 1 126 ? -21.680 29.473 17.005 1.00 45.88 126 ASN A C 1
ATOM 1011 O O . ASN A 1 126 ? -21.113 28.651 16.293 1.00 45.88 126 ASN A O 1
ATOM 1015 N N . GLN A 1 127 ? -22.663 30.245 16.525 1.00 45.25 127 GLN A N 1
ATOM 1016 C CA . GLN A 1 127 ? -23.050 30.214 15.102 1.00 45.25 127 GLN A CA 1
ATOM 1017 C C . GLN A 1 127 ? -22.293 31.253 14.256 1.00 45.25 127 GLN A C 1
ATOM 1019 O O . GLN A 1 127 ? -21.888 30.941 13.137 1.00 45.25 127 GLN A O 1
ATOM 1024 N N . GLU A 1 128 ? -21.976 32.433 14.799 1.00 44.25 128 GLU A N 1
ATOM 1025 C CA . GLU A 1 128 ? -21.194 33.450 14.070 1.00 44.25 128 GLU A CA 1
ATOM 1026 C C . GLU A 1 128 ? -19.721 33.044 13.869 1.00 44.25 128 GLU A C 1
ATOM 1028 O O . GLU A 1 128 ? -19.120 33.362 12.842 1.00 44.25 128 GLU A O 1
ATOM 1033 N N . ALA A 1 129 ? -19.148 32.247 14.780 1.00 47.06 129 ALA A N 1
ATOM 1034 C CA . ALA A 1 129 ? -17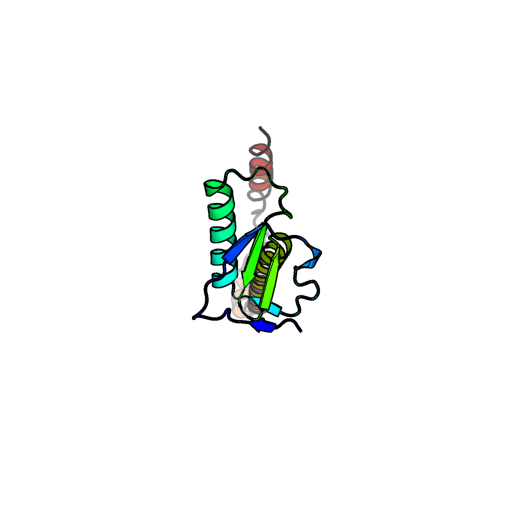.775 31.751 14.650 1.00 47.06 129 ALA A CA 1
ATOM 1035 C C . ALA A 1 129 ? -17.606 30.709 13.525 1.00 47.06 129 ALA A C 1
ATOM 1037 O O . ALA A 1 129 ? -16.538 30.631 12.915 1.00 47.06 129 ALA A O 1
ATOM 1038 N N . VAL A 1 130 ? -18.651 29.929 13.217 1.00 48.78 130 VAL A N 1
ATOM 1039 C CA . VAL A 1 130 ? -18.624 28.940 12.122 1.00 48.78 130 VAL A CA 1
ATOM 1040 C C . VAL A 1 130 ? -18.877 29.618 10.771 1.00 48.78 130 VAL A C 1
ATOM 1042 O O . VAL A 1 130 ? -18.217 29.283 9.788 1.00 48.78 130 VAL A O 1
ATOM 1045 N N . ALA A 1 131 ? -19.749 30.632 10.723 1.00 48.81 131 ALA A N 1
ATOM 1046 C CA . ALA A 1 131 ? -19.983 31.419 9.511 1.00 48.81 131 ALA A CA 1
ATOM 1047 C C . ALA A 1 131 ? -18.773 32.300 9.128 1.00 48.81 131 ALA A C 1
ATOM 1049 O O . ALA A 1 131 ? -18.442 32.403 7.949 1.00 48.81 131 ALA A O 1
ATOM 1050 N N . SER A 1 132 ? -18.054 32.874 10.105 1.00 46.53 132 SER A N 1
ATOM 1051 C CA . SER A 1 132 ? -16.889 33.737 9.837 1.00 46.53 132 SER A CA 1
ATOM 1052 C C . SER A 1 132 ? -15.641 32.970 9.370 1.00 46.53 132 SER A C 1
ATOM 1054 O O . SER A 1 132 ? -14.845 33.514 8.605 1.00 46.53 132 SER A O 1
ATOM 1056 N N . ARG A 1 133 ? -15.470 31.697 9.763 1.00 51.41 133 ARG A N 1
ATOM 1057 C CA . ARG A 1 133 ? -14.365 30.857 9.254 1.00 51.41 133 ARG A CA 1
ATOM 1058 C C . ARG A 1 133 ? -14.587 30.425 7.806 1.00 51.41 133 ARG A C 1
ATOM 1060 O O . ARG A 1 133 ? -13.652 30.460 7.021 1.00 51.41 133 ARG A O 1
ATOM 1067 N N . ARG A 1 134 ? -15.831 30.129 7.416 1.00 48.56 134 ARG A N 1
ATOM 1068 C CA . ARG A 1 134 ? -16.160 29.717 6.039 1.00 48.56 134 ARG A CA 1
ATOM 1069 C C . ARG A 1 134 ? -15.999 30.831 4.995 1.00 48.56 134 ARG A C 1
ATOM 1071 O O . ARG A 1 134 ? -15.890 30.526 3.816 1.00 48.56 134 ARG A O 1
ATOM 1078 N N . ALA A 1 135 ? -15.977 32.097 5.416 1.00 48.34 135 ALA A N 1
ATOM 1079 C CA . ALA A 1 135 ? -15.800 33.250 4.530 1.00 48.34 135 ALA A CA 1
ATOM 1080 C C . ALA A 1 135 ? -14.329 33.661 4.314 1.00 48.34 135 ALA A C 1
ATOM 1082 O O . ALA A 1 135 ? -14.066 34.479 3.440 1.00 48.34 135 ALA A O 1
ATOM 1083 N N . ARG A 1 136 ? -13.370 33.129 5.092 1.00 52.62 136 ARG A N 1
ATOM 1084 C CA . ARG A 1 136 ? -11.935 33.452 4.932 1.00 52.62 136 ARG A CA 1
ATOM 1085 C C . ARG A 1 136 ? -11.156 32.449 4.087 1.00 52.62 136 ARG A C 1
ATOM 1087 O O . ARG A 1 136 ? -10.065 32.784 3.652 1.00 52.62 136 ARG A O 1
ATOM 1094 N N . ASP A 1 137 ? -11.730 31.279 3.823 1.00 48.19 137 ASP A N 1
ATOM 1095 C CA . ASP A 1 137 ? -11.114 30.245 2.978 1.00 48.19 137 ASP A CA 1
ATOM 1096 C C . ASP A 1 137 ? -11.602 30.310 1.514 1.00 48.19 137 ASP A C 1
ATOM 1098 O O . ASP A 1 137 ? -11.362 29.395 0.730 1.00 48.19 137 ASP A O 1
ATOM 1102 N N . ILE A 1 138 ? -12.306 31.387 1.139 1.00 50.88 138 ILE A N 1
ATOM 1103 C CA . ILE A 1 138 ? -12.690 31.707 -0.244 1.00 50.88 138 ILE A CA 1
ATOM 1104 C C . ILE A 1 138 ? -12.281 33.156 -0.540 1.00 50.88 138 ILE A C 1
ATOM 1106 O O . ILE A 1 138 ? -13.135 34.016 -0.743 1.00 50.88 138 ILE A O 1
ATOM 1110 N N . VAL A 1 139 ? -10.976 33.430 -0.515 1.00 43.22 139 VAL A N 1
ATOM 1111 C CA . VAL A 1 139 ? -10.319 34.478 -1.319 1.00 43.22 139 VAL A CA 1
ATOM 1112 C C . VAL A 1 139 ? -8.950 33.958 -1.727 1.00 43.22 139 VAL A C 1
ATOM 1114 O O . VAL A 1 139 ? -8.218 33.497 -0.824 1.00 43.22 139 VAL A O 1
#